Protein AF-S2E567-F1 (afdb_monomer)

Foldseek 3Di:
DLVVVLVCVVVVNDDDADAVRVQQLDQWEADPPDIGGHSHNFPWHKYFAPDWAWDKWWWWFDDCDPVDNDIDIDIDIRTGRMAIGPGDPPDDARIAIPDDDERPPRGHD

Sequence (109 aa):
MKTTIKKLAEDCAPIYAECGGLMYLTKSIDYGNKKFKMIGLFDADTKMTKKMKLNYTKGKIVLKNSITNKTHELHGHEFHYSELDSVSPDSKFAYELDVGLGIKNQKMD

Mean predicted aligned error: 4.33 Å

pLDDT: mean 90.26, std 4.68, range [76.88, 97.12]

Nearest PDB structures (foldseek):
  5n9m-assembly2_B  TM=8.128E-01  e=1.000E-04  Staphylococcus aureus subsp. aureus COL
  4gud-assembly1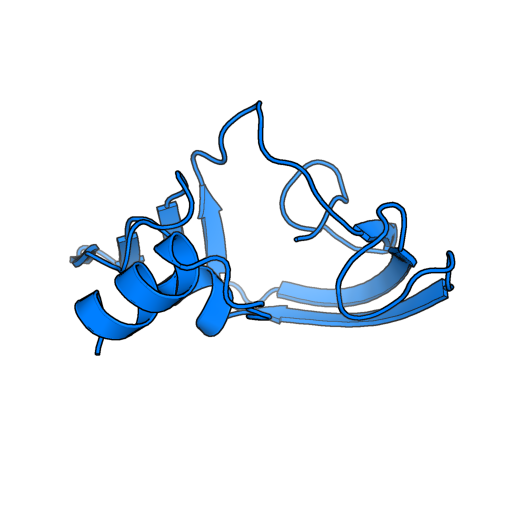_A  TM=5.603E-01  e=2.543E-02  Vibrio cholerae O1 biovar El Tor str. N16961
  2ywc-assembly1_B  TM=6.076E-01  e=6.280E-01  Thermus thermophilus HB8
  2ywc-assembly3_D  TM=6.026E-01  e=8.405E-01  Thermus thermophilus HB8

Secondary structure (DSSP, 8-state):
-HHHHHHHHHTT------THHHHHHSSEEEETTEEEE----SS-EEEEEEEEEEEEEEEEE-S--SS-SS--EEEEEEEEEEEEES--TT---SEEEEES-TTBTTEE-

InterPro domains:
  IPR004484 Cobyrinate/Hydrogenobyrinate a,c-diamide synthase CbiA/CobB [PTHR43873] (1-106)
  IPR011698 CobB/CobQ-like glutamine amidotransferase [PF07685] (1-91)
  IPR029062 Class I glutamine amidotransferase-like [SSF52317] (3-98)

Solvent-accessible surface area (backbone atoms only — not comparable to full-atom values): 6261 Å² total; per-residue (Å²): 106,61,68,57,55,50,49,40,48,75,72,66,49,90,81,86,56,65,70,72,47,40,43,45,33,12,37,20,40,36,51,89,97,44,76,44,81,42,56,46,77,40,72,27,34,25,38,56,50,94,64,74,44,77,44,67,28,33,29,33,41,76,44,77,52,99,87,42,85,62,75,43,81,46,77,54,67,49,76,46,42,66,45,72,40,75,65,49,91,84,67,78,53,31,28,42,44,82,36,63,63,60,71,56,93,22,23,31,107

Organism: NCBI:txid859192

Structure (mmCIF, N/CA/C/O backbone):
data_AF-S2E567-F1
#
_entry.id   AF-S2E567-F1
#
loop_
_atom_site.group_PDB
_atom_site.id
_atom_site.type_symbol
_atom_site.label_atom_id
_atom_site.label_alt_id
_atom_site.label_comp_id
_atom_site.label_asym_id
_atom_site.label_entity_id
_atom_site.label_seq_id
_atom_site.pdbx_PDB_ins_code
_atom_site.Cartn_x
_atom_site.Cartn_y
_atom_site.Cartn_z
_atom_site.occupancy
_atom_site.B_iso_or_equiv
_atom_site.auth_seq_id
_atom_site.auth_comp_id
_atom_site.auth_asym_id
_atom_site.auth_atom_id
_atom_site.pdbx_PDB_model_num
ATOM 1 N N . MET A 1 1 ? -19.977 -0.726 -5.585 1.00 82.19 1 MET A N 1
ATOM 2 C CA . MET A 1 1 ? -18.605 -0.213 -5.808 1.00 82.19 1 MET A CA 1
ATOM 3 C C . MET A 1 1 ? -17.527 -1.203 -5.365 1.00 82.19 1 MET A C 1
ATOM 5 O O . MET A 1 1 ? -16.819 -1.675 -6.239 1.00 82.19 1 MET A O 1
ATOM 9 N N . LYS A 1 2 ? -17.426 -1.594 -4.078 1.00 89.88 2 LYS A N 1
ATOM 10 C CA . LYS A 1 2 ? -16.425 -2.587 -3.602 1.00 89.88 2 LYS A CA 1
ATOM 11 C C . LYS A 1 2 ? -16.413 -3.890 -4.414 1.00 89.88 2 LYS A C 1
ATOM 13 O O . LYS A 1 2 ? -15.362 -4.339 -4.844 1.00 89.88 2 LYS A O 1
ATOM 18 N N . THR A 1 3 ? -17.594 -4.458 -4.658 1.00 91.50 3 THR A N 1
ATOM 19 C CA . THR A 1 3 ? -17.780 -5.679 -5.457 1.00 91.50 3 THR A CA 1
ATOM 20 C C . THR A 1 3 ? -17.345 -5.507 -6.910 1.00 91.50 3 THR A C 1
ATOM 22 O O . THR A 1 3 ? -16.721 -6.398 -7.465 1.00 91.50 3 THR A O 1
ATOM 25 N N . THR A 1 4 ? -17.625 -4.351 -7.512 1.00 95.00 4 THR A N 1
ATOM 26 C CA . THR A 1 4 ? -17.232 -4.025 -8.889 1.00 95.00 4 THR A CA 1
ATOM 27 C C . THR A 1 4 ? -15.716 -3.948 -9.037 1.00 95.00 4 THR A C 1
ATOM 29 O O . THR A 1 4 ? -15.171 -4.560 -9.944 1.00 95.00 4 THR A O 1
ATOM 32 N N . ILE A 1 5 ? -15.031 -3.239 -8.134 1.00 94.12 5 ILE A N 1
ATOM 33 C CA . ILE A 1 5 ? -13.566 -3.113 -8.172 1.00 94.12 5 ILE A CA 1
ATOM 34 C C . ILE A 1 5 ? -12.910 -4.471 -7.923 1.00 94.12 5 ILE A C 1
ATOM 36 O O . ILE A 1 5 ? -11.967 -4.823 -8.621 1.00 94.12 5 ILE A O 1
ATOM 40 N N . LYS A 1 6 ? -13.445 -5.258 -6.979 1.00 93.75 6 LYS A N 1
ATOM 41 C CA . LYS A 1 6 ? -12.961 -6.618 -6.739 1.00 93.75 6 LYS A CA 1
ATOM 42 C C . LYS A 1 6 ? -13.074 -7.484 -7.994 1.00 93.75 6 LYS A C 1
ATOM 44 O O . LYS A 1 6 ? -12.096 -8.105 -8.381 1.00 93.75 6 LYS A O 1
ATOM 49 N N . LYS A 1 7 ? -14.235 -7.455 -8.655 1.00 95.38 7 LYS A N 1
ATOM 50 C CA . LYS A 1 7 ? -14.454 -8.192 -9.899 1.00 95.38 7 LYS A CA 1
ATOM 51 C C . LYS A 1 7 ? -13.494 -7.744 -11.005 1.00 95.38 7 LYS A C 1
ATOM 53 O O . LYS A 1 7 ? -12.892 -8.586 -11.646 1.00 95.38 7 LYS A O 1
ATOM 58 N N . LEU A 1 8 ? -13.295 -6.437 -11.189 1.00 95.25 8 LEU A N 1
ATOM 59 C CA . LEU A 1 8 ? -12.333 -5.920 -12.171 1.00 95.25 8 LEU A CA 1
ATOM 60 C C . LEU A 1 8 ? -10.906 -6.412 -11.894 1.00 95.25 8 LEU A C 1
ATOM 62 O O . LEU A 1 8 ? -10.193 -6.758 -12.828 1.00 95.25 8 LEU A O 1
ATOM 66 N N . ALA A 1 9 ? -10.501 -6.474 -10.624 1.00 93.25 9 ALA A N 1
ATOM 67 C CA . ALA A 1 9 ? -9.201 -7.017 -10.245 1.00 93.25 9 ALA A CA 1
ATOM 68 C C . ALA A 1 9 ? -9.088 -8.524 -10.546 1.00 93.25 9 ALA A C 1
ATOM 70 O O . ALA A 1 9 ? -8.070 -8.968 -11.071 1.00 93.25 9 ALA A O 1
ATOM 71 N N . GLU A 1 10 ? -10.135 -9.300 -10.244 1.00 92.50 10 GLU A N 1
ATOM 72 C CA . GLU A 1 10 ? -10.226 -10.736 -10.562 1.00 92.50 10 GLU A CA 1
ATOM 73 C C . GLU A 1 10 ? -10.210 -10.980 -12.085 1.00 92.50 10 GLU A C 1
ATOM 75 O O . GLU A 1 10 ? -9.575 -11.923 -12.553 1.00 92.50 10 GLU A O 1
ATOM 80 N N . ASP A 1 11 ? -10.797 -10.066 -12.860 1.00 95.44 11 ASP A N 1
ATOM 81 C CA . ASP A 1 11 ? -10.772 -10.037 -14.328 1.00 95.44 11 ASP A CA 1
ATOM 82 C C . ASP A 1 11 ? -9.442 -9.468 -14.895 1.00 95.44 11 ASP A C 1
ATOM 84 O O . ASP A 1 11 ? -9.344 -9.151 -16.081 1.00 95.44 11 ASP A O 1
ATOM 88 N N . CYS A 1 12 ? -8.399 -9.345 -14.062 1.00 90.94 12 CYS A N 1
ATOM 89 C CA . CYS A 1 12 ? -7.051 -8.871 -14.413 1.00 90.94 12 CYS A CA 1
ATOM 90 C C . CYS A 1 12 ? -6.982 -7.438 -14.970 1.00 90.94 12 CYS A C 1
ATOM 92 O O . CYS A 1 12 ? -6.036 -7.093 -15.687 1.00 90.94 12 CYS A O 1
ATOM 94 N N . ALA A 1 13 ? -7.946 -6.577 -14.638 1.00 93.19 13 ALA A N 1
ATOM 95 C CA . ALA A 1 13 ? -7.850 -5.165 -14.982 1.00 93.19 13 ALA A CA 1
ATOM 96 C C . ALA A 1 13 ? -6.672 -4.515 -14.229 1.00 93.19 13 ALA A C 1
ATOM 98 O O . ALA A 1 13 ? -6.517 -4.734 -13.023 1.00 93.19 13 ALA A O 1
ATOM 99 N N . PRO A 1 14 ? -5.845 -3.691 -14.897 1.00 91.31 14 PRO A N 1
ATOM 100 C CA . PRO A 1 14 ? -4.764 -2.984 -14.227 1.00 91.31 14 PRO A CA 1
ATOM 101 C C . PRO A 1 14 ? -5.334 -1.962 -13.236 1.00 91.31 14 PRO A C 1
ATOM 103 O O . PRO A 1 14 ? -6.192 -1.151 -13.586 1.00 91.31 14 PRO A O 1
ATOM 106 N N . ILE A 1 15 ? -4.829 -1.985 -12.002 1.00 92.06 15 ILE A N 1
ATOM 107 C CA . ILE A 1 15 ? -5.206 -1.052 -10.938 1.00 92.06 15 ILE A CA 1
ATOM 108 C C . ILE A 1 15 ? -3.946 -0.344 -10.459 1.00 92.06 15 ILE A C 1
ATOM 110 O O . ILE A 1 15 ? -2.971 -0.989 -10.086 1.00 92.06 15 ILE A O 1
ATOM 114 N N . TYR A 1 16 ? -3.997 0.984 -10.450 1.00 91.19 16 TYR A N 1
ATOM 115 C CA . TYR A 1 16 ? -3.015 1.828 -9.786 1.00 91.19 16 TYR A CA 1
ATOM 116 C C . TYR A 1 16 ? -3.719 2.602 -8.680 1.00 91.19 16 TYR A C 1
ATOM 118 O O . TYR A 1 16 ? -4.753 3.228 -8.928 1.00 91.19 16 TYR A O 1
ATOM 126 N N . ALA A 1 17 ? -3.210 2.515 -7.456 1.00 91.62 17 ALA A N 1
ATOM 127 C CA . ALA A 1 17 ? -3.893 3.060 -6.298 1.00 91.62 17 ALA A CA 1
ATOM 128 C C . ALA A 1 17 ? -2.888 3.529 -5.249 1.00 91.62 17 ALA A C 1
ATOM 130 O O . ALA A 1 17 ? -2.241 2.716 -4.609 1.00 91.62 17 ALA A O 1
ATOM 131 N N . GLU A 1 18 ? -2.831 4.838 -5.019 1.00 90.06 18 GLU A N 1
ATOM 132 C CA . GLU A 1 18 ? -1.948 5.446 -4.022 1.00 90.06 18 GLU A CA 1
ATOM 133 C C . GLU A 1 18 ? -2.717 5.847 -2.760 1.00 90.06 18 GLU A C 1
ATOM 135 O O . GLU A 1 18 ? -3.909 6.171 -2.815 1.00 90.06 18 GLU A O 1
ATOM 140 N N . CYS A 1 19 ? -2.023 5.882 -1.617 1.00 89.25 19 CYS A N 1
ATOM 141 C CA . CYS A 1 19 ? -2.532 6.385 -0.337 1.00 89.25 19 CYS A CA 1
ATOM 142 C C . CYS A 1 19 ? -3.948 5.855 -0.024 1.00 89.25 19 CYS A C 1
ATOM 144 O O . CYS A 1 19 ? -4.120 4.656 0.177 1.00 89.25 19 CYS A O 1
ATOM 146 N N . GLY A 1 20 ? -4.981 6.706 -0.030 1.00 91.88 20 GLY A N 1
ATOM 147 C CA . GLY A 1 20 ? -6.368 6.304 0.231 1.00 91.88 20 GLY A CA 1
ATOM 148 C C . GLY A 1 20 ? -6.896 5.206 -0.700 1.00 91.88 20 GLY A C 1
ATOM 149 O O . GLY A 1 20 ? -7.707 4.386 -0.271 1.00 91.88 20 GLY A O 1
ATOM 150 N N . GLY A 1 21 ? -6.411 5.148 -1.944 1.00 93.94 21 GLY A N 1
ATOM 151 C CA . GLY A 1 21 ? -6.716 4.072 -2.883 1.00 93.94 21 GLY A CA 1
ATOM 152 C C . GLY A 1 21 ? -6.136 2.737 -2.421 1.00 93.94 21 GLY A C 1
ATOM 153 O O . GLY A 1 21 ? -6.878 1.763 -2.305 1.00 93.94 21 GLY A O 1
ATOM 154 N N . LEU A 1 22 ? -4.843 2.705 -2.081 1.00 94.00 22 LEU A N 1
ATOM 155 C CA . LEU A 1 22 ? -4.187 1.509 -1.543 1.00 94.00 22 LEU A CA 1
ATOM 156 C C . LEU A 1 22 ? -4.879 1.038 -0.258 1.00 94.00 22 LEU A C 1
ATOM 158 O O . LEU A 1 22 ? -5.218 -0.136 -0.125 1.00 94.00 22 LEU A O 1
ATOM 162 N N . MET A 1 23 ? -5.186 1.974 0.645 1.00 95.38 23 MET A N 1
ATOM 163 C CA . M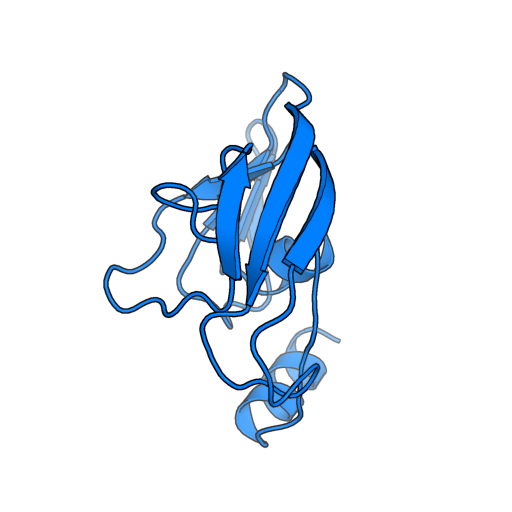ET A 1 23 ? -5.921 1.709 1.887 1.00 95.38 23 MET A CA 1
ATOM 164 C C . MET A 1 23 ? -7.309 1.106 1.635 1.00 95.38 23 MET A C 1
ATOM 166 O O . MET A 1 23 ? -7.790 0.293 2.416 1.00 95.38 23 MET A O 1
ATOM 170 N N . TYR A 1 24 ? -7.981 1.497 0.553 1.00 95.88 24 TYR A N 1
ATOM 171 C CA . TYR A 1 24 ? -9.294 0.963 0.187 1.00 95.88 24 TYR A CA 1
ATOM 172 C C . TYR A 1 24 ? -9.227 -0.457 -0.400 1.00 95.88 24 TYR A C 1
ATOM 174 O O . TYR A 1 24 ? -10.220 -1.194 -0.363 1.00 95.88 24 TYR A O 1
ATOM 182 N N . LEU A 1 25 ? -8.065 -0.855 -0.925 1.00 95.56 25 LEU A N 1
ATOM 183 C CA . LEU A 1 25 ? -7.814 -2.187 -1.476 1.00 95.56 25 LEU A CA 1
ATOM 184 C C . LEU A 1 25 ? -7.380 -3.211 -0.417 1.00 95.56 25 LEU A C 1
ATOM 186 O O . LEU A 1 25 ? -7.477 -4.411 -0.676 1.00 95.56 25 LEU A O 1
ATOM 190 N N . THR A 1 26 ? -6.959 -2.781 0.774 1.00 95.31 26 THR A N 1
ATOM 191 C CA . THR A 1 26 ? -6.637 -3.679 1.898 1.00 95.31 26 THR A CA 1
ATOM 192 C C . THR A 1 26 ? -7.893 -4.346 2.479 1.00 95.31 26 THR A C 1
ATOM 194 O O . THR A 1 26 ? -9.020 -4.096 2.035 1.00 95.31 26 THR A O 1
ATOM 197 N N . LYS A 1 27 ? -7.739 -5.231 3.473 1.00 95.56 27 LYS A N 1
ATOM 198 C CA . LYS A 1 27 ? -8.860 -5.894 4.167 1.00 95.56 27 LYS A CA 1
ATOM 199 C C . LYS A 1 27 ? -9.674 -4.921 5.005 1.00 95.56 27 LYS A C 1
ATOM 201 O O . LYS A 1 27 ? -10.902 -5.055 5.093 1.00 95.56 27 LYS A O 1
ATOM 206 N N . SER A 1 28 ? -9.016 -3.953 5.637 1.00 96.25 28 SER A N 1
ATOM 207 C CA . SER A 1 28 ? -9.675 -3.029 6.549 1.00 96.25 28 SER A CA 1
ATOM 208 C C . SER A 1 28 ? -8.873 -1.759 6.825 1.00 96.25 28 SER A C 1
ATOM 210 O O . SER A 1 28 ? -7.666 -1.711 6.605 1.00 96.25 28 SER A O 1
ATOM 212 N N . ILE A 1 29 ? -9.563 -0.742 7.346 1.00 97.12 29 ILE A N 1
ATOM 213 C CA . ILE A 1 29 ? -8.957 0.473 7.893 1.00 97.12 29 ILE A CA 1
ATOM 214 C C . ILE A 1 29 ? -9.344 0.596 9.369 1.00 97.12 29 ILE A C 1
ATOM 216 O O . ILE A 1 29 ? -10.530 0.703 9.699 1.00 97.12 29 ILE A O 1
ATOM 220 N N . ASP A 1 30 ? -8.339 0.632 10.235 1.00 96.25 30 ASP A N 1
ATOM 221 C CA . ASP A 1 30 ? -8.451 0.893 11.665 1.00 96.25 30 ASP A CA 1
ATOM 222 C C . ASP A 1 30 ? -8.305 2.401 11.920 1.00 96.25 30 ASP A C 1
ATOM 224 O O . ASP A 1 30 ? -7.269 3.007 11.631 1.00 96.25 30 ASP A O 1
ATOM 228 N N . TYR A 1 31 ? -9.352 3.024 12.465 1.00 94.56 31 TYR A N 1
ATOM 229 C CA . TYR A 1 31 ? -9.400 4.450 12.792 1.00 94.56 31 TYR A CA 1
ATOM 230 C C . TYR A 1 31 ? -9.949 4.660 14.206 1.00 94.56 31 TYR A C 1
ATOM 232 O O . TYR A 1 31 ? -11.147 4.511 14.473 1.00 94.56 31 TYR A O 1
ATOM 240 N N . GLY A 1 32 ? -9.056 5.017 15.133 1.00 89.88 32 GLY A N 1
ATOM 241 C CA . GLY A 1 32 ? -9.385 5.114 16.554 1.00 89.88 32 GLY A CA 1
ATOM 242 C C . GLY A 1 32 ? -9.832 3.757 17.101 1.00 89.88 32 GLY A C 1
ATOM 243 O O . GLY A 1 32 ? -9.098 2.782 17.000 1.00 89.88 32 GLY A O 1
ATOM 244 N N . ASN A 1 33 ? -11.053 3.694 17.637 1.00 91.62 33 ASN A N 1
ATOM 245 C CA . ASN A 1 33 ? -11.650 2.458 18.165 1.00 91.62 33 ASN A CA 1
ATOM 246 C C . ASN A 1 33 ? -12.584 1.768 17.155 1.00 91.62 33 ASN A C 1
ATOM 248 O O . ASN A 1 33 ? -13.376 0.906 17.533 1.00 91.62 33 ASN A O 1
ATOM 252 N N . LYS A 1 34 ? -12.563 2.190 15.885 1.00 95.94 34 LYS A N 1
ATOM 253 C CA . LYS A 1 34 ? -13.420 1.646 14.829 1.00 95.94 34 LYS A CA 1
ATOM 254 C C . LYS A 1 34 ? -12.578 0.947 13.774 1.00 95.94 34 LYS A C 1
ATOM 256 O O . LYS A 1 34 ? -11.521 1.440 13.391 1.00 95.94 34 LYS A O 1
ATOM 261 N N . LYS A 1 35 ? -13.107 -0.164 13.269 1.00 96.19 35 LYS A N 1
ATOM 262 C CA . LYS A 1 35 ? -12.535 -0.950 12.180 1.00 96.19 35 LYS A CA 1
ATOM 263 C C . LYS A 1 35 ? -13.523 -1.002 11.026 1.00 96.19 35 LYS A C 1
ATOM 265 O O . LYS A 1 35 ? -14.676 -1.394 11.211 1.00 96.19 35 LYS A O 1
ATOM 270 N N . PHE A 1 36 ? -13.088 -0.596 9.841 1.00 96.50 36 PHE A N 1
ATOM 271 C CA . PHE A 1 36 ? -13.932 -0.542 8.653 1.00 96.50 36 PHE A CA 1
ATOM 272 C C . PHE A 1 36 ? -13.472 -1.576 7.634 1.00 96.50 36 PHE A C 1
ATOM 274 O O . PHE A 1 36 ? -12.342 -1.520 7.163 1.00 96.50 36 PHE A O 1
ATOM 281 N N . LYS A 1 37 ? -14.356 -2.499 7.245 1.00 96.62 37 LYS A N 1
ATOM 282 C CA . LYS A 1 37 ? -14.058 -3.504 6.215 1.00 96.62 37 LYS A CA 1
ATOM 283 C C . LYS A 1 37 ? -13.913 -2.852 4.838 1.00 96.62 37 LYS A C 1
ATOM 285 O O . LYS A 1 37 ? -14.811 -2.122 4.405 1.00 96.62 37 LYS A O 1
ATOM 290 N N . MET A 1 38 ? -12.824 -3.152 4.144 1.00 96.12 38 MET A N 1
ATOM 2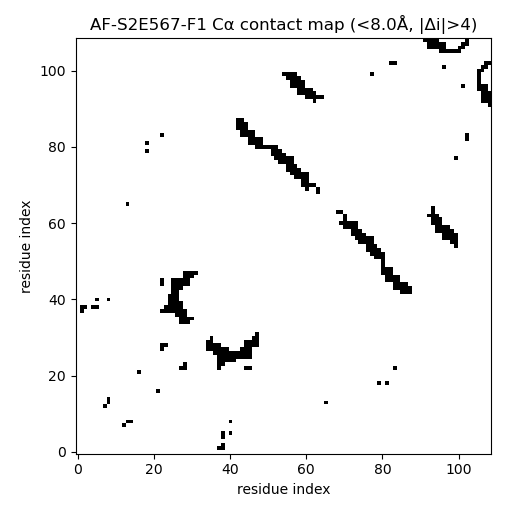91 C CA . MET A 1 38 ? -12.490 -2.645 2.810 1.00 96.12 38 MET A CA 1
ATOM 292 C C . MET A 1 38 ? -12.669 -3.739 1.746 1.00 96.12 38 MET A C 1
ATOM 294 O O . MET A 1 38 ? -13.489 -4.641 1.948 1.00 96.12 38 MET A O 1
ATOM 298 N N . ILE A 1 39 ? -12.042 -3.611 0.573 1.00 96.38 39 ILE A N 1
ATOM 299 C CA . ILE A 1 39 ? 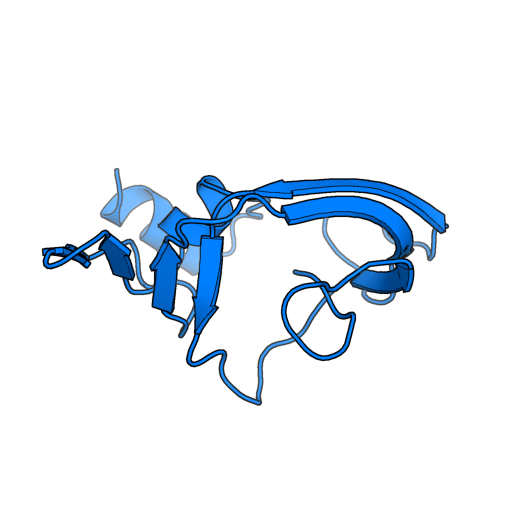-12.225 -4.569 -0.531 1.00 96.38 39 ILE A CA 1
ATOM 300 C C . ILE A 1 39 ? -11.590 -5.928 -0.206 1.00 96.38 39 ILE A C 1
ATOM 302 O O . ILE A 1 39 ? -12.178 -6.959 -0.541 1.00 96.38 39 ILE A O 1
ATOM 306 N N . GLY A 1 40 ? -10.438 -5.936 0.469 1.00 93.88 40 GLY A N 1
ATOM 307 C CA . GLY A 1 40 ? -9.672 -7.147 0.762 1.00 93.88 40 GLY A CA 1
ATOM 308 C C . GLY A 1 40 ? -9.033 -7.757 -0.480 1.00 93.88 40 GLY A C 1
ATOM 309 O O . GLY A 1 40 ? -9.029 -8.976 -0.612 1.00 93.88 40 GLY A O 1
ATOM 310 N N . LEU A 1 41 ? -8.563 -6.915 -1.404 1.00 93.06 41 LEU A N 1
ATOM 311 C CA . LEU A 1 41 ? -7.778 -7.352 -2.558 1.00 93.06 41 LEU A CA 1
ATOM 312 C C . LEU A 1 41 ? -6.334 -7.657 -2.145 1.00 93.06 41 LEU A C 1
ATOM 314 O O . LEU A 1 41 ? -5.779 -8.668 -2.558 1.00 93.06 41 LEU A O 1
ATOM 318 N N . PHE A 1 42 ? -5.755 -6.810 -1.293 1.00 91.06 42 PHE A N 1
ATOM 319 C CA . PHE A 1 42 ? -4.473 -7.077 -0.651 1.00 91.06 42 PHE A CA 1
ATOM 320 C C . PHE A 1 42 ? -4.688 -7.675 0.735 1.00 91.06 42 PHE A C 1
ATOM 322 O O . PHE A 1 42 ? -5.470 -7.141 1.532 1.00 91.06 42 PHE A O 1
ATOM 329 N N . ASP A 1 43 ? -3.957 -8.750 1.039 1.00 91.00 43 ASP A N 1
ATOM 330 C CA . ASP A 1 43 ? -3.901 -9.342 2.376 1.00 91.00 43 ASP A CA 1
ATOM 331 C C . ASP A 1 43 ? -3.015 -8.494 3.300 1.00 91.00 43 ASP A C 1
ATOM 333 O O . ASP A 1 43 ? -1.883 -8.831 3.641 1.00 91.00 43 ASP A O 1
ATOM 337 N N . ALA A 1 44 ? -3.540 -7.322 3.635 1.00 92.50 44 ALA A N 1
ATOM 338 C CA . ALA A 1 44 ? -2.971 -6.363 4.562 1.00 92.50 44 ALA A CA 1
ATOM 339 C C . ALA A 1 44 ? -4.112 -5.640 5.281 1.00 92.50 44 ALA A C 1
ATOM 341 O O . ALA A 1 44 ? -5.258 -5.645 4.819 1.00 92.50 44 ALA A O 1
ATOM 342 N N . ASP A 1 45 ? -3.802 -5.002 6.397 1.00 94.50 45 ASP A N 1
ATOM 343 C CA . ASP A 1 45 ? -4.693 -4.079 7.086 1.00 94.50 45 ASP A CA 1
ATOM 344 C C . ASP A 1 45 ? -4.076 -2.680 7.052 1.00 94.50 45 ASP A C 1
ATOM 346 O O . ASP A 1 45 ? -2.868 -2.510 6.920 1.00 94.50 45 ASP A O 1
ATOM 350 N N . THR A 1 46 ? -4.901 -1.648 7.127 1.00 96.25 46 THR A N 1
ATOM 351 C CA . THR A 1 46 ? -4.439 -0.266 7.212 1.00 96.25 46 THR A CA 1
ATOM 352 C C . THR A 1 46 ? -4.744 0.273 8.592 1.00 96.25 46 THR A C 1
ATOM 354 O O . THR A 1 46 ? -5.874 0.180 9.060 1.00 96.25 46 THR A O 1
ATOM 357 N N . LYS A 1 47 ? -3.775 0.932 9.214 1.00 95.38 47 LYS A N 1
ATOM 358 C CA . LYS A 1 47 ? -3.959 1.640 10.474 1.00 95.38 47 LYS A CA 1
ATOM 359 C C . LYS A 1 47 ? -3.744 3.129 10.281 1.00 95.38 47 LYS A C 1
ATOM 361 O O . LYS A 1 47 ? -2.717 3.557 9.759 1.00 95.38 47 LYS A O 1
ATOM 366 N N . MET A 1 48 ? -4.700 3.924 10.740 1.00 95.31 48 MET A N 1
ATOM 367 C CA . MET A 1 48 ? -4.556 5.372 10.796 1.00 95.31 48 MET A CA 1
ATOM 368 C C . MET A 1 48 ? -3.741 5.771 12.027 1.00 95.31 48 MET A C 1
ATOM 370 O O . MET A 1 48 ? -4.003 5.329 13.149 1.00 95.31 48 MET A O 1
ATOM 374 N N . THR A 1 49 ? -2.752 6.628 11.822 1.00 92.75 49 THR A N 1
ATOM 375 C CA . THR A 1 49 ? -1.844 7.143 12.842 1.00 92.75 49 THR A CA 1
ATOM 376 C C . THR A 1 49 ? -2.177 8.599 13.172 1.00 92.75 49 THR A C 1
ATOM 378 O O . THR A 1 49 ? -2.840 9.308 12.418 1.00 92.75 49 THR A O 1
ATOM 381 N N . LYS A 1 50 ? -1.737 9.067 14.347 1.00 90.44 50 LYS A N 1
ATOM 382 C CA . LYS A 1 50 ? -1.952 10.461 14.780 1.00 90.44 50 LYS A CA 1
ATOM 383 C C . LYS A 1 50 ? -0.919 11.429 14.202 1.00 90.44 50 LYS A C 1
ATOM 385 O O . LYS A 1 50 ? -1.186 12.622 14.103 1.00 90.44 50 LYS A O 1
ATOM 390 N N . LYS A 1 51 ? 0.276 10.927 13.878 1.00 90.44 51 LYS A N 1
ATOM 391 C CA . LYS A 1 51 ? 1.397 11.730 13.392 1.00 90.44 51 LYS A CA 1
ATOM 392 C C . LYS A 1 51 ? 1.490 11.601 11.880 1.00 90.44 51 LYS A C 1
ATOM 394 O O . LYS A 1 51 ? 1.568 10.494 11.359 1.00 90.44 51 LYS A O 1
ATOM 399 N N . MET A 1 52 ? 1.532 12.745 11.214 1.00 90.38 52 MET A N 1
ATOM 400 C CA . MET A 1 52 ? 1.766 12.815 9.782 1.00 90.38 52 MET A CA 1
ATOM 401 C C . MET A 1 52 ? 3.181 12.351 9.455 1.00 90.38 52 MET A C 1
ATOM 403 O O . MET A 1 52 ? 4.144 12.793 10.091 1.00 90.38 52 MET A O 1
ATOM 407 N N . LYS A 1 53 ? 3.306 11.505 8.440 1.00 89.12 53 LYS A N 1
ATOM 408 C CA . LYS A 1 53 ? 4.569 11.287 7.742 1.00 89.12 53 LYS A CA 1
ATOM 409 C C . LYS A 1 53 ? 4.665 12.335 6.642 1.00 89.12 53 LYS A C 1
ATOM 411 O O . LYS A 1 53 ? 3.745 12.439 5.838 1.00 89.12 53 LYS A O 1
ATOM 416 N N . LEU A 1 54 ? 5.732 13.129 6.677 1.00 90.56 54 LEU A N 1
ATOM 417 C CA . LEU A 1 54 ? 6.082 14.110 5.654 1.00 90.56 54 LEU A CA 1
ATOM 418 C C . LEU A 1 54 ? 7.581 13.995 5.397 1.00 90.56 54 LEU A C 1
ATOM 420 O O . LEU A 1 54 ? 8.370 14.482 6.202 1.00 90.56 54 LEU A O 1
ATOM 424 N N . ASN A 1 55 ? 7.951 13.343 4.300 1.00 88.62 55 ASN A N 1
ATOM 425 C CA . ASN A 1 55 ? 9.340 13.167 3.886 1.00 88.62 55 ASN A CA 1
ATOM 426 C C . ASN A 1 55 ? 9.477 13.369 2.379 1.00 88.62 55 ASN A C 1
ATOM 428 O O . ASN A 1 55 ? 8.543 13.109 1.623 1.00 88.62 55 ASN A O 1
ATOM 432 N N . TYR A 1 56 ? 10.663 13.780 1.942 1.00 91.69 56 TYR A N 1
ATOM 433 C CA . TYR A 1 56 ? 11.066 13.620 0.550 1.00 91.69 56 TYR A CA 1
ATOM 434 C C . TYR A 1 56 ? 11.417 12.154 0.289 1.00 91.69 56 TYR A C 1
ATOM 436 O O . TYR A 1 56 ? 11.993 11.501 1.163 1.00 91.69 56 TYR A O 1
ATOM 444 N N . THR A 1 57 ? 11.106 11.654 -0.903 1.00 92.31 57 THR A N 1
ATOM 445 C CA . THR A 1 57 ? 11.476 10.304 -1.320 1.00 92.31 57 THR A CA 1
ATOM 446 C C . THR A 1 57 ? 12.254 10.294 -2.620 1.00 92.31 57 THR A C 1
ATOM 448 O O . THR A 1 57 ? 12.008 11.082 -3.535 1.00 92.31 57 THR A O 1
ATOM 451 N N . LYS A 1 58 ? 13.206 9.367 -2.691 1.00 94.12 58 LYS A N 1
ATOM 452 C CA . LYS A 1 58 ? 13.967 9.043 -3.893 1.00 94.12 58 LYS A CA 1
ATOM 453 C C . LYS A 1 58 ? 14.062 7.530 -4.010 1.00 94.12 58 LYS A C 1
ATOM 455 O O . LYS A 1 58 ? 14.298 6.863 -3.007 1.00 94.12 58 LYS A O 1
ATOM 460 N N . GLY A 1 59 ? 13.896 6.996 -5.211 1.00 92.56 59 GLY A N 1
ATOM 461 C CA . GLY A 1 59 ? 14.026 5.566 -5.450 1.00 92.56 59 GLY A CA 1
ATOM 462 C C . GLY A 1 59 ? 14.024 5.202 -6.922 1.00 92.56 59 GLY A C 1
ATOM 463 O O . GLY A 1 59 ? 14.254 6.044 -7.793 1.00 92.56 59 GLY A O 1
ATOM 464 N N . LYS A 1 60 ? 13.716 3.939 -7.198 1.00 92.31 60 LYS A N 1
ATOM 465 C CA . LYS A 1 60 ? 13.690 3.367 -8.542 1.00 92.31 60 LYS A CA 1
ATOM 466 C C . LYS A 1 60 ? 12.589 2.322 -8.701 1.00 92.31 60 LYS A C 1
ATOM 468 O O . LYS A 1 60 ? 12.198 1.643 -7.753 1.00 92.31 60 LYS A O 1
ATOM 473 N N . ILE A 1 61 ? 12.130 2.161 -9.938 1.00 89.94 61 ILE A N 1
ATOM 474 C CA . ILE A 1 61 ? 11.172 1.115 -10.324 1.00 89.94 61 ILE A CA 1
ATOM 475 C C . ILE A 1 61 ? 11.946 -0.172 -10.628 1.00 89.94 61 ILE A C 1
ATOM 477 O O . ILE A 1 61 ? 12.759 -0.208 -11.557 1.00 89.94 61 ILE A O 1
ATOM 481 N N . VAL A 1 62 ? 11.717 -1.220 -9.834 1.00 87.62 62 VAL A N 1
ATOM 482 C CA . VAL A 1 62 ? 12.484 -2.480 -9.871 1.00 87.62 62 VAL A CA 1
ATOM 483 C C . VAL A 1 62 ? 11.721 -3.651 -10.488 1.00 87.62 62 VAL A C 1
ATOM 485 O O . VAL A 1 62 ? 12.346 -4.622 -10.912 1.00 87.62 62 VAL A O 1
ATOM 488 N N . LEU A 1 63 ? 10.392 -3.561 -10.596 1.00 85.31 63 LEU A N 1
ATOM 489 C CA . LEU A 1 63 ? 9.568 -4.541 -11.308 1.00 85.31 63 LEU A CA 1
ATOM 490 C C . LEU A 1 63 ? 8.904 -3.907 -12.529 1.00 85.31 63 LEU A C 1
ATOM 492 O O . LEU A 1 63 ? 8.425 -2.778 -12.474 1.00 85.31 63 LEU A O 1
ATOM 496 N N . LYS A 1 64 ? 8.835 -4.662 -13.633 1.00 83.69 64 LYS A N 1
ATOM 497 C CA . LYS A 1 64 ? 8.031 -4.271 -14.797 1.00 83.69 64 LYS A CA 1
ATOM 498 C C . LYS A 1 64 ? 6.559 -4.249 -14.396 1.00 83.69 64 LYS A C 1
ATOM 500 O O . LYS A 1 64 ? 6.061 -5.236 -13.857 1.00 83.69 64 LYS A O 1
ATOM 505 N N . ASN A 1 65 ? 5.880 -3.148 -14.680 1.00 82.94 65 ASN A N 1
ATOM 506 C CA . ASN A 1 65 ? 4.478 -2.948 -14.338 1.00 82.94 65 ASN A CA 1
ATOM 507 C C . ASN A 1 65 ? 3.770 -2.143 -15.440 1.00 82.94 65 ASN A C 1
ATOM 509 O O . ASN A 1 65 ? 4.386 -1.738 -16.424 1.00 82.94 65 ASN A O 1
ATOM 513 N N . SER A 1 66 ? 2.470 -1.902 -15.279 1.00 83.62 66 SER A N 1
ATOM 514 C CA . SER A 1 66 ? 1.652 -1.184 -16.269 1.00 83.62 66 SER A CA 1
ATOM 515 C C . SER A 1 66 ? 2.052 0.283 -16.482 1.00 83.62 66 SER A C 1
ATOM 517 O O . SER A 1 66 ? 1.584 0.901 -17.433 1.00 83.62 66 SER A O 1
ATOM 519 N N . ILE A 1 67 ? 2.887 0.849 -15.607 1.00 79.88 67 ILE A N 1
ATOM 520 C CA . ILE A 1 67 ? 3.324 2.250 -15.657 1.00 79.88 67 ILE A CA 1
ATOM 521 C C . ILE A 1 67 ? 4.603 2.367 -16.482 1.00 79.88 67 ILE A C 1
ATOM 523 O O . ILE A 1 67 ? 4.747 3.288 -17.284 1.00 79.88 67 ILE A O 1
ATOM 527 N N . THR A 1 68 ? 5.546 1.438 -16.304 1.00 79.00 68 THR A N 1
ATOM 528 C CA . THR A 1 68 ? 6.786 1.428 -17.078 1.00 79.00 68 THR A CA 1
ATOM 529 C C . THR A 1 68 ? 7.410 0.043 -17.206 1.00 79.00 68 THR A C 1
ATOM 531 O O . THR A 1 68 ? 7.370 -0.806 -16.315 1.00 79.00 68 THR A O 1
ATOM 534 N N . ASN A 1 69 ? 8.102 -0.135 -18.330 1.00 79.81 69 ASN A N 1
ATOM 535 C CA . ASN A 1 69 ? 8.846 -1.347 -18.662 1.00 79.81 69 ASN A CA 1
ATOM 536 C C . ASN A 1 69 ? 10.357 -1.193 -18.410 1.00 79.81 69 ASN A C 1
ATOM 538 O O . ASN A 1 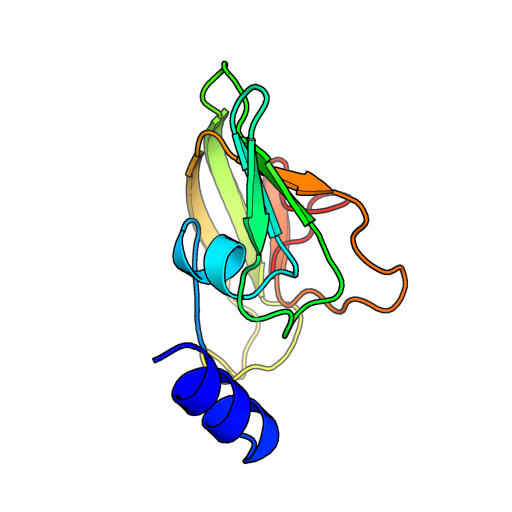69 ? 11.129 -2.098 -18.739 1.00 79.81 69 ASN A O 1
ATOM 542 N N . LYS A 1 70 ? 10.788 -0.037 -17.889 1.00 79.62 70 LYS A N 1
ATOM 543 C CA . LYS A 1 70 ? 12.191 0.349 -17.699 1.00 79.62 70 LYS A CA 1
ATOM 544 C C . LYS A 1 70 ? 12.413 0.859 -16.280 1.00 79.62 70 LYS A C 1
ATOM 546 O O . LYS A 1 70 ? 11.606 1.644 -15.786 1.00 79.62 70 LYS A O 1
ATOM 551 N N . THR A 1 71 ? 13.556 0.528 -15.689 1.00 78.44 71 THR A N 1
ATOM 552 C CA . THR A 1 71 ? 14.013 1.163 -14.448 1.00 78.44 71 THR A CA 1
ATOM 553 C C . THR A 1 71 ? 14.177 2.663 -14.671 1.00 78.44 71 THR A C 1
ATOM 555 O O . THR A 1 71 ? 14.891 3.081 -15.579 1.00 78.44 71 THR A O 1
ATOM 558 N N . HIS A 1 72 ? 13.476 3.455 -13.866 1.00 83.25 72 HIS A N 1
ATOM 559 C CA . HIS A 1 72 ? 13.573 4.911 -13.829 1.00 83.25 72 HIS A CA 1
ATOM 560 C C . HIS A 1 72 ? 13.794 5.345 -12.389 1.00 83.25 72 HIS A C 1
ATOM 562 O O . HIS A 1 72 ? 13.242 4.722 -11.479 1.00 83.25 72 HIS A O 1
ATOM 568 N N . GLU A 1 73 ? 14.575 6.408 -12.206 1.00 89.69 73 GLU A N 1
ATOM 569 C CA . GLU A 1 73 ? 14.610 7.119 -10.934 1.00 89.69 73 GLU A CA 1
ATOM 570 C C . GLU A 1 73 ? 13.279 7.838 -10.714 1.00 89.69 73 GLU A C 1
ATOM 572 O O . GLU A 1 73 ? 12.694 8.399 -11.645 1.00 89.69 73 GLU A O 1
ATOM 577 N N . LEU A 1 74 ? 12.811 7.820 -9.472 1.00 88.25 74 LEU A N 1
ATOM 578 C CA . LEU A 1 74 ? 11.625 8.536 -9.030 1.00 88.25 74 LEU A CA 1
ATOM 579 C C . LEU A 1 74 ? 11.977 9.446 -7.865 1.00 88.25 74 LEU A C 1
ATOM 581 O O . LEU A 1 74 ? 12.702 9.055 -6.952 1.00 88.25 74 LEU A O 1
ATOM 585 N N . HIS A 1 75 ? 11.426 10.651 -7.911 1.00 92.38 75 HIS A N 1
ATOM 586 C CA . HIS A 1 75 ? 11.487 11.639 -6.848 1.00 92.38 75 HIS A CA 1
ATOM 587 C C . HIS A 1 75 ? 10.059 11.975 -6.437 1.00 92.38 75 HIS A C 1
ATOM 589 O O . HIS A 1 75 ? 9.199 12.180 -7.296 1.00 92.38 75 HIS A O 1
ATOM 595 N N . GLY A 1 76 ? 9.807 12.046 -5.138 1.00 89.94 76 GLY A N 1
ATOM 596 C CA . GLY A 1 76 ? 8.463 12.254 -4.632 1.00 89.94 76 GLY A CA 1
ATOM 597 C C . GLY A 1 76 ? 8.433 12.741 -3.197 1.00 89.94 76 GLY A C 1
ATOM 598 O O . GLY A 1 76 ? 9.433 13.187 -2.633 1.00 89.94 76 GLY A O 1
ATOM 599 N N . HIS A 1 77 ? 7.240 12.665 -2.622 1.00 90.00 77 HIS A N 1
ATOM 600 C CA . HIS A 1 77 ? 7.002 12.996 -1.230 1.00 90.00 77 HIS A CA 1
ATOM 601 C C . HIS A 1 77 ? 6.101 11.932 -0.609 1.00 90.00 77 HIS A C 1
ATOM 603 O O . HIS A 1 77 ? 5.068 11.574 -1.172 1.00 90.00 77 HIS A O 1
ATOM 609 N N . GLU A 1 78 ? 6.465 11.461 0.577 1.00 88.50 78 GLU A N 1
ATOM 610 C CA . GLU A 1 78 ? 5.589 10.664 1.430 1.00 88.50 78 GLU A CA 1
ATOM 611 C C . GLU A 1 78 ? 4.768 11.624 2.285 1.00 88.50 78 GLU A C 1
ATOM 613 O O . GLU A 1 78 ? 5.320 12.284 3.165 1.00 88.50 78 GLU A O 1
ATOM 618 N N . PHE A 1 79 ? 3.462 11.707 2.021 1.00 91.06 79 PHE A N 1
ATOM 619 C CA . PHE A 1 79 ? 2.522 12.527 2.784 1.00 91.06 79 PHE A CA 1
ATOM 620 C C . PHE A 1 79 ? 1.290 11.715 3.191 1.00 91.06 79 PHE A C 1
ATOM 622 O O . PHE A 1 79 ? 0.342 11.578 2.417 1.00 91.06 79 PHE A O 1
ATOM 629 N N . HIS A 1 80 ? 1.295 11.138 4.396 1.00 90.31 80 HIS A N 1
ATOM 630 C CA . HIS A 1 80 ? 0.163 10.330 4.862 1.00 90.31 80 HIS A CA 1
ATOM 631 C C . HIS A 1 80 ? 0.098 10.155 6.387 1.00 90.31 80 HIS A C 1
ATOM 633 O O . HIS A 1 80 ? 1.087 10.266 7.109 1.00 90.31 80 HIS A O 1
ATOM 639 N N . TYR A 1 81 ? -1.109 9.845 6.867 1.00 92.06 81 TYR A N 1
ATOM 640 C CA . TYR A 1 81 ? -1.435 9.494 8.258 1.00 92.06 81 TYR A CA 1
ATOM 641 C C . TYR A 1 81 ? -1.766 8.002 8.400 1.00 92.06 81 TYR A C 1
ATOM 643 O O . TYR A 1 81 ? -2.556 7.614 9.255 1.00 92.06 81 TYR A O 1
ATOM 651 N N . SER A 1 82 ? -1.254 7.159 7.510 1.00 92.81 82 SER A N 1
ATOM 652 C CA . SER A 1 82 ? -1.602 5.740 7.454 1.00 92.81 82 SER A CA 1
ATOM 653 C C . SER A 1 82 ? -0.366 4.857 7.395 1.00 92.81 82 SER A C 1
ATOM 655 O O . SER A 1 82 ? 0.690 5.258 6.907 1.00 92.81 82 SER A O 1
ATOM 657 N N . GLU A 1 83 ? -0.499 3.644 7.906 1.00 92.69 83 GLU A N 1
ATOM 658 C CA . GLU A 1 83 ? 0.497 2.583 7.808 1.00 92.69 83 GLU A CA 1
ATOM 659 C C . GLU A 1 83 ? -0.208 1.301 7.382 1.00 92.69 83 GLU A C 1
ATOM 661 O O . GLU A 1 83 ? -1.342 1.054 7.802 1.00 92.69 83 GLU A O 1
ATOM 666 N N . LEU A 1 84 ? 0.441 0.497 6.540 1.00 92.25 84 LEU A N 1
ATOM 667 C CA . LEU A 1 84 ? -0.014 -0.867 6.314 1.00 92.25 84 LEU A CA 1
ATOM 668 C C . LEU A 1 84 ? 0.568 -1.760 7.407 1.00 92.25 84 LEU A C 1
ATOM 670 O O . LEU A 1 84 ? 1.760 -1.708 7.701 1.00 92.25 84 LEU A O 1
ATOM 674 N N . ASP A 1 85 ? -0.293 -2.584 7.980 1.00 88.12 85 ASP A N 1
ATOM 675 C CA . ASP A 1 85 ? 0.033 -3.600 8.965 1.00 88.12 85 ASP A CA 1
ATOM 676 C C . ASP A 1 85 ? -0.288 -4.984 8.388 1.00 88.12 85 ASP A C 1
ATOM 678 O O . ASP A 1 85 ? -1.076 -5.121 7.446 1.00 88.12 85 ASP A O 1
ATOM 682 N N . SER A 1 86 ? 0.332 -6.021 8.948 1.00 84.19 86 SER A N 1
ATOM 683 C CA . SER A 1 86 ? 0.118 -7.416 8.545 1.00 84.19 86 SER A CA 1
ATOM 684 C C . SER A 1 86 ? 0.327 -7.663 7.044 1.00 84.19 86 SER A C 1
ATOM 686 O O . SER A 1 86 ? -0.352 -8.495 6.452 1.00 84.19 86 SER A O 1
ATOM 688 N N . VAL A 1 87 ? 1.266 -6.941 6.419 1.00 85.56 87 VAL A N 1
ATOM 689 C CA . VAL A 1 87 ? 1.594 -7.117 4.998 1.00 85.56 87 VAL A CA 1
ATOM 690 C C . VAL A 1 87 ? 2.214 -8.494 4.782 1.00 85.56 87 VAL A C 1
ATOM 692 O O . VAL A 1 87 ? 3.295 -8.789 5.318 1.00 85.56 87 VAL A O 1
ATOM 695 N N . SER A 1 88 ? 1.537 -9.315 3.977 1.00 83.56 88 SER A N 1
ATOM 696 C CA . SER A 1 88 ? 1.927 -10.700 3.734 1.00 83.56 88 SER A CA 1
ATOM 697 C C . SER A 1 88 ? 3.386 -10.828 3.248 1.00 83.56 8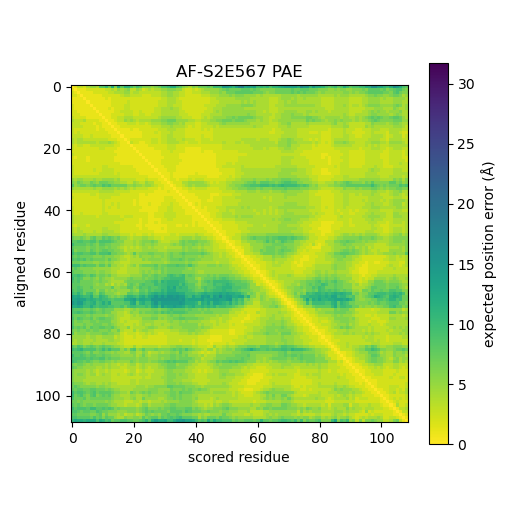8 SER A C 1
ATOM 699 O O . SER A 1 88 ? 3.839 -10.011 2.436 1.00 83.56 88 SER A O 1
ATOM 701 N N . PRO A 1 89 ? 4.164 -11.825 3.721 1.00 81.81 89 PRO A N 1
ATOM 702 C CA . PRO A 1 89 ? 5.555 -12.032 3.306 1.00 81.81 89 PRO A CA 1
ATOM 703 C C . PRO A 1 89 ? 5.761 -12.277 1.805 1.00 81.81 89 PRO A C 1
ATOM 705 O O . PRO A 1 89 ? 6.856 -12.025 1.310 1.00 81.81 89 PRO A O 1
ATOM 708 N N . ASP A 1 90 ? 4.739 -12.756 1.095 1.00 86.06 90 ASP A N 1
ATOM 709 C CA . ASP A 1 90 ? 4.757 -13.009 -0.352 1.00 86.06 90 ASP A CA 1
ATOM 710 C C . ASP A 1 90 ? 4.439 -11.763 -1.202 1.00 86.06 90 ASP A C 1
ATOM 712 O O . ASP A 1 90 ? 4.470 -11.829 -2.434 1.00 86.06 90 ASP A O 1
ATOM 716 N N . SER A 1 91 ? 4.184 -10.618 -0.555 1.00 87.75 91 SER A N 1
ATOM 717 C CA . SER A 1 91 ? 3.932 -9.347 -1.234 1.00 87.75 91 SER A CA 1
ATOM 718 C C . SER A 1 91 ? 5.112 -8.959 -2.121 1.00 87.75 91 SER A C 1
ATOM 720 O O . SER A 1 91 ? 6.271 -8.938 -1.691 1.00 87.75 91 SER A O 1
ATOM 722 N N . LYS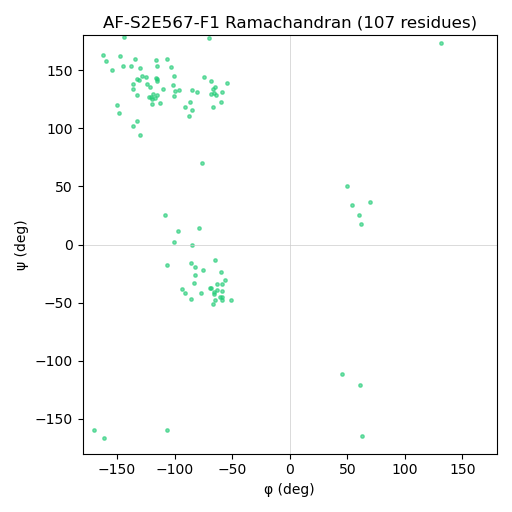 A 1 92 ? 4.803 -8.605 -3.367 1.00 88.31 92 LYS A N 1
ATOM 723 C CA . LYS A 1 92 ? 5.764 -8.068 -4.331 1.00 88.31 92 LYS A CA 1
ATOM 724 C C . LYS A 1 92 ? 5.584 -6.559 -4.402 1.00 88.31 92 LYS A C 1
ATOM 726 O O . LYS A 1 92 ? 4.458 -6.086 -4.443 1.00 88.31 92 LYS A O 1
ATOM 731 N N . PHE A 1 93 ? 6.701 -5.850 -4.424 1.00 90.19 93 PHE A N 1
ATOM 732 C CA . PHE A 1 93 ? 6.765 -4.394 -4.411 1.00 90.19 93 PHE A CA 1
ATOM 733 C C . PHE A 1 93 ? 7.450 -3.921 -5.684 1.00 90.19 93 PHE A C 1
ATOM 735 O O . PHE A 1 93 ? 8.524 -4.439 -6.019 1.00 90.19 93 PHE A O 1
ATOM 742 N N . ALA A 1 94 ? 6.838 -2.982 -6.400 1.00 90.25 94 ALA A N 1
ATOM 743 C CA . ALA A 1 94 ? 7.373 -2.500 -7.666 1.00 90.25 94 ALA A CA 1
ATOM 744 C C . ALA A 1 94 ? 8.457 -1.427 -7.511 1.00 90.25 94 ALA A C 1
ATOM 746 O O . ALA A 1 94 ? 9.259 -1.246 -8.436 1.00 90.25 94 ALA A O 1
ATOM 747 N N . TYR A 1 95 ? 8.526 -0.767 -6.354 1.00 89.88 95 TYR A N 1
ATOM 748 C CA . TYR A 1 95 ? 9.475 0.308 -6.075 1.00 89.88 95 TYR A CA 1
ATOM 749 C C . TYR A 1 95 ? 10.446 -0.050 -4.947 1.00 89.88 95 TYR A C 1
ATOM 751 O O . TYR A 1 95 ? 10.075 -0.658 -3.940 1.00 89.88 95 TYR A O 1
ATOM 759 N N . GLU A 1 96 ? 11.689 0.400 -5.097 1.00 92.12 96 GLU A N 1
ATOM 760 C CA . GLU A 1 96 ? 12.718 0.385 -4.056 1.00 92.12 96 GLU A CA 1
ATOM 761 C C . GLU A 1 96 ? 13.178 1.825 -3.807 1.00 92.12 96 GLU A C 1
ATOM 763 O O . GLU A 1 96 ? 13.512 2.539 -4.755 1.00 92.12 96 GLU A O 1
ATOM 768 N N . LEU A 1 97 ? 13.148 2.264 -2.551 1.00 92.06 97 LEU A N 1
ATOM 769 C CA . LEU A 1 97 ? 13.491 3.623 -2.146 1.00 92.06 97 LEU A CA 1
ATOM 770 C C . LEU A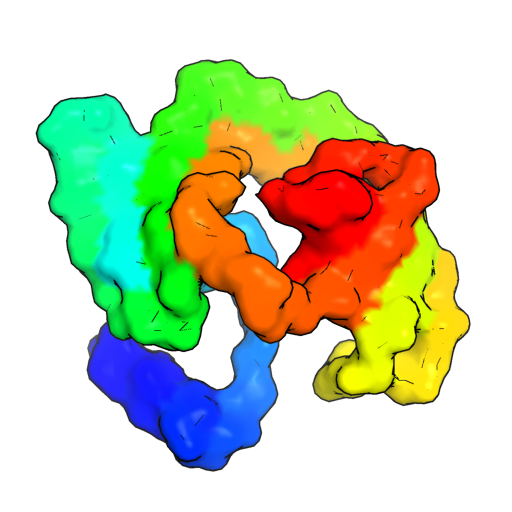 1 97 ? 14.920 3.679 -1.604 1.00 92.06 97 LEU A C 1
ATOM 772 O O . LEU A 1 97 ? 15.287 2.911 -0.722 1.00 92.06 97 LEU A O 1
ATOM 776 N N . ASP A 1 98 ? 15.691 4.648 -2.086 1.00 91.25 98 ASP A N 1
ATOM 777 C CA . ASP A 1 98 ? 16.983 5.032 -1.512 1.00 91.25 98 ASP A CA 1
ATOM 778 C C . ASP A 1 98 ? 16.782 6.003 -0.331 1.00 91.25 98 ASP A C 1
ATOM 780 O O . ASP A 1 98 ? 17.532 5.999 0.645 1.00 91.25 98 ASP A O 1
ATOM 784 N N . VAL A 1 99 ? 15.743 6.845 -0.417 1.00 90.56 99 VAL A N 1
ATOM 785 C CA . VAL A 1 99 ? 15.320 7.799 0.616 1.00 90.56 99 VAL A CA 1
ATOM 786 C C . VAL A 1 99 ? 13.812 7.680 0.806 1.00 90.56 99 VAL A C 1
ATOM 788 O O . VAL A 1 99 ? 13.058 7.768 -0.162 1.00 90.56 99 VAL A O 1
ATOM 791 N N . GLY A 1 100 ? 13.375 7.512 2.053 1.00 87.38 100 GLY A N 1
ATOM 792 C CA . GLY A 1 100 ? 11.973 7.298 2.417 1.00 87.38 100 GLY A CA 1
ATOM 793 C C . GLY A 1 100 ? 11.804 6.115 3.364 1.00 87.38 100 GLY A C 1
ATOM 794 O O . GLY A 1 100 ? 12.765 5.397 3.660 1.00 87.38 100 GLY A O 1
ATOM 795 N N . LEU A 1 101 ? 10.585 5.926 3.865 1.00 85.88 101 LEU A N 1
ATOM 796 C CA . LEU A 1 101 ? 10.253 4.785 4.724 1.00 85.88 101 LEU A CA 1
ATOM 797 C C . LEU A 1 101 ? 9.688 3.616 3.909 1.00 85.88 101 LEU A C 1
ATOM 799 O O . LEU A 1 101 ? 10.001 2.455 4.196 1.00 85.88 101 LEU A O 1
ATOM 803 N N . GLY A 1 102 ? 8.875 3.919 2.894 1.00 87.06 102 GLY A N 1
ATOM 804 C CA . GLY A 1 102 ? 8.103 2.932 2.151 1.00 87.06 102 GLY A CA 1
ATOM 805 C C . GLY A 1 102 ? 7.078 2.190 3.016 1.00 87.06 102 GLY A C 1
ATOM 806 O O . GLY A 1 102 ? 6.739 2.586 4.134 1.00 87.06 102 GLY A O 1
ATOM 807 N N . ILE A 1 103 ? 6.585 1.078 2.479 1.00 87.81 103 ILE A N 1
ATOM 808 C CA . ILE A 1 103 ? 5.631 0.172 3.127 1.00 87.81 103 ILE A CA 1
ATOM 809 C C . ILE A 1 103 ? 6.368 -0.845 4.005 1.00 87.81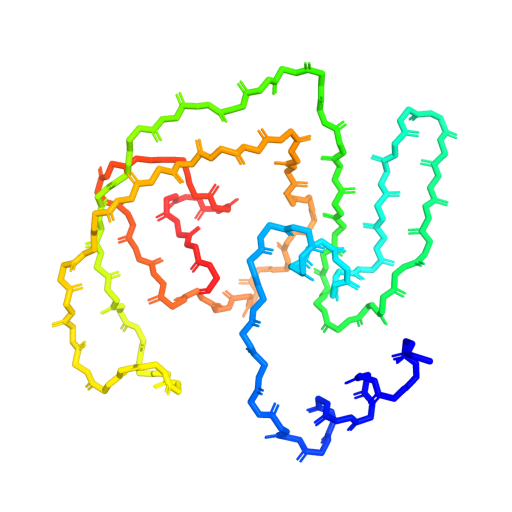 103 ILE A C 1
ATOM 811 O O . ILE A 1 103 ? 5.979 -1.077 5.149 1.00 87.81 103 ILE A O 1
ATOM 815 N N . LYS A 1 104 ? 7.435 -1.464 3.484 1.00 85.44 104 LYS A N 1
ATOM 816 C CA . LYS A 1 104 ? 8.220 -2.477 4.207 1.00 85.44 104 LYS A CA 1
ATOM 817 C C . LYS A 1 104 ? 9.670 -2.463 3.745 1.00 85.44 104 LYS A C 1
ATOM 819 O O . LYS A 1 104 ? 9.935 -2.730 2.579 1.00 85.44 104 LYS A O 1
ATOM 824 N N . ASN A 1 105 ? 10.610 -2.206 4.657 1.00 84.19 105 ASN A N 1
ATOM 825 C CA . ASN A 1 105 ? 12.053 -2.179 4.370 1.00 84.19 105 ASN A CA 1
ATOM 826 C C . ASN A 1 105 ? 12.401 -1.317 3.136 1.00 84.19 105 ASN A C 1
ATOM 828 O O . ASN A 1 105 ? 13.060 -1.813 2.227 1.00 84.19 105 ASN A O 1
ATOM 832 N N . GLN A 1 106 ? 11.903 -0.072 3.079 1.00 84.69 106 GLN A N 1
ATOM 833 C CA . GLN A 1 106 ? 12.099 0.860 1.953 1.00 84.69 106 GLN A CA 1
ATOM 834 C C . GLN A 1 106 ? 11.520 0.386 0.606 1.00 84.69 106 GLN A C 1
ATOM 836 O O . GLN A 1 106 ? 11.856 0.921 -0.445 1.00 84.69 106 GLN A O 1
ATOM 841 N N . LYS A 1 107 ? 10.613 -0.595 0.617 1.00 84.31 107 LYS A N 1
ATOM 842 C CA . LYS A 1 107 ? 9.872 -1.035 -0.571 1.00 84.31 107 LYS A CA 1
ATOM 843 C C . LYS A 1 107 ? 8.472 -0.444 -0.592 1.00 84.31 107 LYS A C 1
ATOM 845 O O . LYS A 1 107 ? 7.854 -0.306 0.466 1.00 84.31 107 LYS A O 1
ATOM 850 N N . MET A 1 108 ? 7.975 -0.126 -1.780 1.00 83.31 108 MET A N 1
ATOM 851 C CA . MET A 1 108 ? 6.666 0.494 -2.010 1.00 83.31 108 MET A CA 1
ATOM 852 C C . MET A 1 108 ? 5.921 -0.223 -3.154 1.00 83.31 108 MET A C 1
ATOM 854 O O . MET A 1 108 ? 6.546 -0.989 -3.891 1.00 83.31 108 MET A O 1
ATOM 858 N N . ASP A 1 109 ? 4.595 -0.067 -3.201 1.00 76.88 109 ASP A N 1
ATOM 859 C CA . ASP A 1 109 ? 3.622 -0.897 -3.937 1.00 76.88 109 ASP A CA 1
ATOM 860 C C . ASP A 1 109 ? 3.965 -1.180 -5.405 1.00 76.88 109 ASP A C 1
ATOM 862 O O . ASP A 1 109 ? 4.208 -0.240 -6.173 1.00 76.88 109 ASP A O 1
#

Radius of gyration: 14.3 Å; Cα contacts (8 Å, |Δi|>4): 205; chains: 1; bounding box: 36×27×37 Å